Protein AF-A0A966UPE9-F1 (afdb_monomer)

Nearest PDB structures (foldseek):
  2fu2-assembly1_A  TM=5.218E-01  e=3.487E+00  Streptococcus pyogenes

Sequence (79 aa):
MVGYDELKSLVGCGKSWAEERAQMALQFADQYKAGELNQDEYQELMQDLIRTDRLDAEADDIAVKNALVGAVKSLMKVL

Secondary structure (DSSP, 8-state):
-HHHHHHHHHTTSS-HHHHHHHHHHHHHHHHHHTTSS-HHHHHHHHHHHT-HHHHHHH-S-HHHHHHHHHHHHHHHHH-

pLDDT: mean 89.4, std 7.87, range [59.84, 96.19]

Solvent-accessible surface area (backbone atoms only — not comparable to full-atom values): 4456 Å² total; per-residue (Å²): 103,75,23,58,57,50,28,59,60,33,54,72,64,85,43,67,80,51,18,55,45,26,49,51,52,53,50,51,53,51,36,35,75,71,65,77,32,56,72,66,59,44,48,52,57,53,48,60,71,57,40,56,78,60,47,67,76,69,54,90,42,71,68,61,47,52,50,51,46,48,18,54,54,45,43,66,71,77,104

Foldseek 3Di:
DVLLVLLVVQLPPVQPLSNVLSVQLNVLLVCVVVVVDDLVRSVVSLCVSLVPVVCVVRDPDPVSNVSSNVSSVVSNVPD

Mean predicted aligned error: 3.68 Å

Structure (mmCIF, N/CA/C/O backbone):
data_AF-A0A966UPE9-F1
#
_entry.id   AF-A0A966UPE9-F1
#
loop_
_atom_site.group_PDB
_atom_site.id
_atom_site.type_symbol
_atom_site.label_atom_id
_atom_site.label_alt_id
_atom_site.label_comp_id
_atom_site.label_asym_id
_atom_site.label_entity_id
_atom_site.label_seq_id
_atom_site.pdbx_PDB_ins_code
_atom_site.Cartn_x
_atom_site.Cartn_y
_atom_site.Cartn_z
_atom_site.occupanc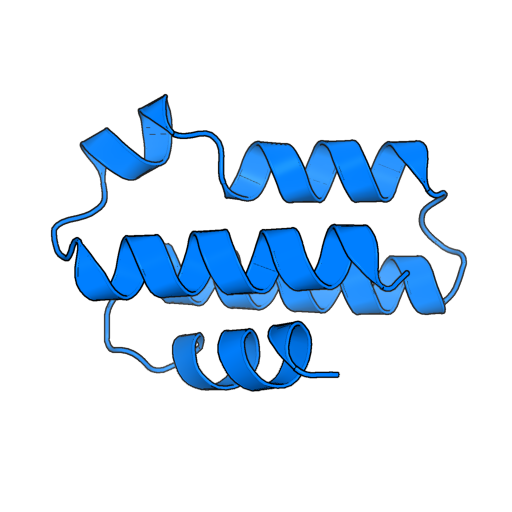y
_atom_site.B_iso_or_equiv
_atom_site.auth_seq_id
_atom_site.auth_comp_id
_atom_site.auth_asym_id
_atom_site.auth_atom_id
_atom_site.pdbx_PDB_model_num
ATOM 1 N N . MET A 1 1 ? -14.328 -4.145 -2.807 1.00 64.69 1 MET A N 1
ATOM 2 C CA . MET A 1 1 ? -13.950 -2.791 -2.319 1.00 64.69 1 MET A CA 1
ATOM 3 C C . MET A 1 1 ? -13.077 -2.246 -3.425 1.00 64.69 1 MET A C 1
ATOM 5 O O . MET A 1 1 ? -12.075 -2.894 -3.679 1.00 64.69 1 MET A O 1
ATOM 9 N N . VAL A 1 2 ? -13.446 -1.154 -4.101 1.00 74.94 2 VAL A N 1
ATOM 10 C CA . VAL A 1 2 ? -12.799 -0.750 -5.371 1.00 74.94 2 VAL A CA 1
ATOM 11 C C . VAL A 1 2 ? -11.264 -0.736 -5.267 1.00 74.94 2 VAL A C 1
ATOM 13 O O . VAL A 1 2 ? -10.610 -1.465 -6.004 1.00 74.94 2 VAL A O 1
ATOM 16 N N . GLY A 1 3 ? -10.699 -0.072 -4.251 1.00 82.19 3 GLY A N 1
ATOM 17 C CA . GLY A 1 3 ? -9.244 -0.064 -4.033 1.00 82.19 3 GLY A CA 1
ATOM 18 C C . GLY A 1 3 ? -8.609 -1.426 -3.694 1.00 82.19 3 GLY A C 1
ATOM 19 O O . GLY A 1 3 ? -7.452 -1.658 -4.018 1.00 82.19 3 GLY A O 1
ATOM 20 N N . TYR A 1 4 ? -9.343 -2.364 -3.086 1.00 88.44 4 TYR A N 1
ATOM 21 C CA . TYR A 1 4 ? -8.832 -3.715 -2.792 1.00 88.44 4 TYR A CA 1
ATOM 22 C C . TYR A 1 4 ? -8.689 -4.550 -4.072 1.00 88.44 4 TYR A C 1
ATOM 24 O O . TYR A 1 4 ? -7.704 -5.262 -4.261 1.00 88.44 4 TYR A O 1
ATOM 32 N N . ASP A 1 5 ? -9.675 -4.445 -4.963 1.00 88.56 5 ASP A N 1
ATOM 33 C CA . ASP A 1 5 ? -9.698 -5.178 -6.229 1.00 88.56 5 ASP A CA 1
ATOM 34 C C . ASP A 1 5 ? -8.650 -4.608 -7.207 1.00 88.56 5 ASP A C 1
ATOM 36 O O . ASP A 1 5 ? -7.945 -5.361 -7.881 1.00 88.56 5 ASP A O 1
ATOM 40 N N . GLU A 1 6 ? -8.461 -3.284 -7.201 1.00 89.44 6 GLU A N 1
ATOM 41 C CA . GLU A 1 6 ? -7.382 -2.603 -7.927 1.00 89.44 6 GLU A CA 1
ATOM 42 C C . GLU A 1 6 ? -5.994 -3.039 -7.437 1.00 89.44 6 GLU A C 1
ATOM 44 O O . GLU A 1 6 ? -5.149 -3.401 -8.256 1.00 89.44 6 GLU A O 1
ATOM 49 N N . LEU A 1 7 ? -5.753 -3.102 -6.121 1.00 91.12 7 LEU A N 1
ATOM 50 C CA . LEU A 1 7 ? -4.469 -3.586 -5.599 1.00 91.12 7 LEU A CA 1
ATOM 51 C C . LEU A 1 7 ? -4.197 -5.035 -5.991 1.00 91.12 7 LEU A C 1
ATOM 53 O O . LEU A 1 7 ? -3.085 -5.348 -6.400 1.00 91.12 7 LEU A O 1
ATO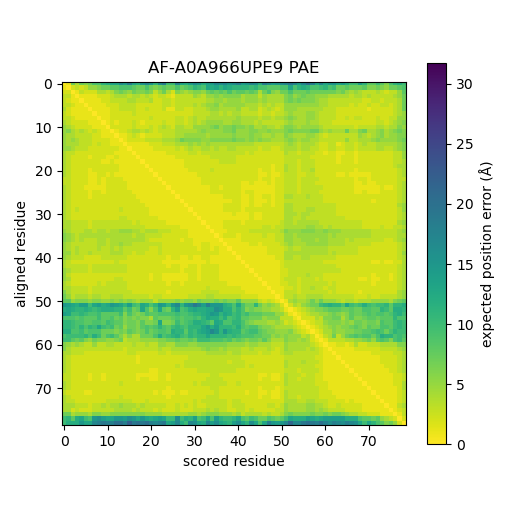M 57 N N . LYS A 1 8 ? -5.204 -5.915 -5.954 1.00 92.69 8 LYS A N 1
ATOM 58 C CA . LYS A 1 8 ? -5.044 -7.299 -6.426 1.00 92.69 8 LYS A CA 1
ATOM 59 C C . LYS A 1 8 ? -4.599 -7.378 -7.883 1.00 92.69 8 LYS A C 1
ATOM 61 O O . LYS A 1 8 ? -3.787 -8.238 -8.211 1.00 92.69 8 LYS A O 1
ATOM 66 N N . SER A 1 9 ? -5.086 -6.481 -8.741 1.00 91.38 9 SER A N 1
ATOM 67 C CA . SER A 1 9 ? -4.647 -6.424 -10.141 1.00 91.38 9 SER A CA 1
ATOM 68 C C . SER A 1 9 ? -3.178 -6.001 -10.295 1.00 91.38 9 SER A C 1
ATOM 70 O O . SER A 1 9 ? -2.525 -6.389 -11.261 1.00 91.38 9 SER A O 1
ATOM 72 N N . LEU A 1 10 ? -2.636 -5.264 -9.318 1.00 92.19 10 LEU A N 1
ATOM 73 C CA . LEU A 1 10 ? -1.248 -4.802 -9.311 1.00 92.19 10 LEU A CA 1
ATOM 74 C C . LEU A 1 10 ? -0.252 -5.850 -8.803 1.00 92.19 10 LEU A C 1
ATOM 76 O O . LEU A 1 10 ? 0.922 -5.737 -9.130 1.00 92.19 10 LEU A O 1
ATOM 80 N N . VAL A 1 11 ? -0.697 -6.885 -8.078 1.00 90.06 11 VAL A N 1
ATOM 81 C CA . VAL A 1 11 ? 0.157 -7.965 -7.528 1.00 90.06 11 VAL A CA 1
ATOM 82 C C . VAL A 1 11 ? 0.828 -8.833 -8.615 1.00 90.06 11 VAL A C 1
ATOM 84 O O . VAL A 1 11 ? 1.710 -9.628 -8.308 1.00 90.06 11 VAL A O 1
ATOM 87 N N . GLY A 1 12 ? 0.472 -8.652 -9.890 1.00 88.25 12 GLY A N 1
ATOM 88 C CA . GLY A 1 12 ? 1.131 -9.299 -11.032 1.00 88.25 12 GLY A CA 1
ATOM 89 C C . GLY A 1 12 ? 1.323 -8.373 -12.234 1.00 88.25 12 GLY A C 1
ATOM 90 O O . GLY A 1 12 ? 1.221 -8.827 -13.373 1.00 88.25 12 GLY A O 1
ATOM 91 N N . CYS A 1 13 ? 1.516 -7.070 -12.006 1.00 90.44 13 CYS A N 1
ATOM 92 C CA .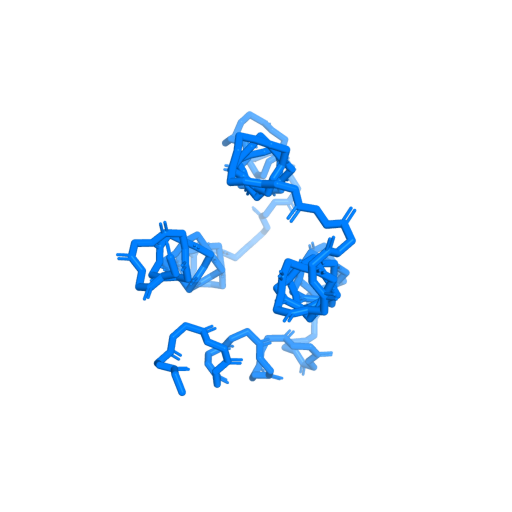 CYS A 1 13 ? 1.651 -6.083 -13.085 1.00 90.44 13 CYS A CA 1
ATOM 93 C C . CYS A 1 13 ? 3.028 -6.080 -13.779 1.00 90.44 13 CYS A C 1
ATOM 95 O O . CYS A 1 13 ? 3.232 -5.319 -14.725 1.00 90.44 13 CYS A O 1
ATOM 97 N N . GLY A 1 14 ? 3.974 -6.915 -13.337 1.00 89.38 14 GLY A N 1
ATOM 98 C CA . GLY A 1 14 ? 5.327 -7.007 -13.887 1.00 89.38 14 GLY A CA 1
ATOM 99 C C . GLY A 1 14 ? 6.279 -5.928 -13.368 1.00 89.38 14 GLY A C 1
ATOM 100 O O . GLY A 1 14 ? 7.376 -5.768 -13.903 1.00 89.38 14 GLY A O 1
ATOM 101 N N . LYS A 1 15 ? 5.868 -5.176 -12.341 1.00 90.69 15 LYS A N 1
ATOM 102 C CA . LYS A 1 15 ? 6.660 -4.127 -11.689 1.00 90.69 15 LYS A CA 1
ATOM 103 C C . LYS A 1 15 ? 6.843 -4.480 -10.218 1.00 90.69 15 LYS A C 1
ATOM 105 O O . LYS A 1 15 ? 5.961 -4.208 -9.410 1.00 90.69 15 LYS A O 1
ATOM 110 N N . SER A 1 16 ? 7.996 -5.042 -9.858 1.00 91.25 16 SER A N 1
ATOM 111 C CA . SER A 1 16 ? 8.253 -5.554 -8.501 1.00 91.25 16 SER A CA 1
ATOM 112 C C . SER A 1 16 ? 8.001 -4.513 -7.405 1.00 91.25 16 SER A C 1
ATOM 114 O O . SER A 1 16 ? 7.334 -4.807 -6.419 1.00 91.25 16 SER A O 1
ATOM 116 N N . TRP A 1 17 ? 8.415 -3.258 -7.625 1.00 90.69 17 TRP A N 1
ATOM 117 C CA . TRP A 1 17 ? 8.185 -2.160 -6.678 1.00 90.69 17 TRP A CA 1
ATOM 118 C C . TRP A 1 17 ? 6.692 -1.908 -6.399 1.00 90.69 17 TRP A C 1
ATOM 120 O O . TRP A 1 17 ? 6.338 -1.474 -5.300 1.00 90.69 17 TRP A O 1
ATOM 130 N N . ALA A 1 18 ? 5.826 -2.149 -7.388 1.00 93.00 18 ALA A N 1
ATOM 131 C CA . ALA A 1 18 ? 4.384 -1.965 -7.291 1.00 93.00 18 ALA A CA 1
ATOM 132 C C . ALA A 1 18 ? 3.705 -3.212 -6.722 1.00 93.00 18 ALA A C 1
ATOM 134 O O . ALA A 1 18 ? 2.818 -3.085 -5.884 1.00 93.00 18 ALA A O 1
ATOM 135 N N . GLU A 1 19 ? 4.146 -4.401 -7.139 1.00 94.31 19 GLU A N 1
ATOM 136 C CA . GLU A 1 19 ? 3.644 -5.692 -6.660 1.00 94.31 19 GLU A CA 1
ATOM 137 C C . GLU A 1 19 ? 3.853 -5.844 -5.152 1.00 94.31 19 GLU A C 1
ATOM 139 O O . GLU A 1 19 ? 2.904 -6.137 -4.426 1.00 94.31 19 GLU A O 1
ATOM 144 N N . GLU A 1 20 ? 5.065 -5.566 -4.666 1.00 92.94 20 GLU A N 1
ATOM 145 C CA . GLU A 1 20 ? 5.407 -5.631 -3.242 1.00 92.94 20 GLU A CA 1
ATOM 146 C C . GLU A 1 20 ? 4.545 -4.668 -2.417 1.00 92.94 20 GLU A C 1
ATOM 148 O O . GLU A 1 20 ? 3.974 -5.038 -1.391 1.00 92.94 20 GLU A O 1
ATOM 153 N N . ARG A 1 21 ? 4.383 -3.427 -2.890 1.00 93.81 21 ARG A N 1
ATOM 154 C CA . ARG A 1 21 ? 3.548 -2.420 -2.218 1.00 93.81 21 ARG A CA 1
ATOM 155 C C . ARG A 1 21 ? 2.068 -2.770 -2.259 1.00 93.81 21 ARG A C 1
ATOM 157 O O . ARG A 1 21 ? 1.371 -2.539 -1.274 1.00 93.81 21 ARG A O 1
ATOM 164 N N . ALA A 1 22 ? 1.591 -3.347 -3.358 1.00 94.94 22 ALA A N 1
ATOM 165 C CA . ALA A 1 22 ? 0.219 -3.815 -3.461 1.00 94.94 22 ALA A CA 1
ATOM 166 C C . ALA A 1 22 ? -0.054 -4.962 -2.481 1.00 94.94 22 ALA A C 1
ATOM 168 O O . ALA A 1 22 ? -1.071 -4.942 -1.790 1.00 94.94 22 ALA A O 1
ATOM 169 N N . GLN A 1 23 ? 0.875 -5.915 -2.357 1.00 95.19 23 GLN A N 1
ATOM 170 C CA . GLN A 1 23 ? 0.791 -6.992 -1.370 1.00 95.19 23 GLN A CA 1
ATOM 171 C C . GLN A 1 23 ? 0.78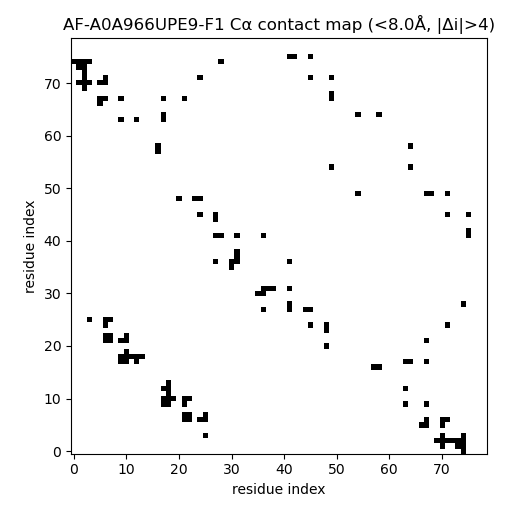2 -6.450 0.066 1.00 95.19 23 GLN A C 1
ATOM 173 O O . GLN A 1 23 ? -0.090 -6.828 0.847 1.00 95.19 23 GLN A O 1
ATOM 178 N N . MET A 1 24 ? 1.684 -5.520 0.399 1.00 95.25 24 MET A N 1
ATOM 179 C CA . MET A 1 24 ? 1.725 -4.890 1.725 1.00 95.25 24 MET A CA 1
ATOM 180 C C . MET A 1 24 ? 0.425 -4.143 2.051 1.00 95.25 24 MET A C 1
ATOM 182 O O . MET A 1 24 ? -0.139 -4.323 3.127 1.00 95.25 24 MET A O 1
ATOM 186 N N . ALA A 1 25 ? -0.104 -3.360 1.107 1.00 95.06 25 ALA A N 1
ATOM 187 C CA . ALA A 1 25 ? -1.356 -2.630 1.296 1.00 95.06 25 ALA A CA 1
ATOM 188 C C . ALA A 1 25 ? -2.554 -3.563 1.546 1.00 95.06 25 ALA A C 1
ATOM 190 O O . ALA A 1 25 ? -3.408 -3.269 2.386 1.00 95.06 25 ALA A O 1
ATOM 191 N N . LEU A 1 26 ? -2.618 -4.697 0.837 1.00 95.06 26 LEU A N 1
ATOM 192 C CA . LEU A 1 26 ? -3.642 -5.721 1.062 1.00 95.06 26 LEU A CA 1
ATOM 193 C C . LEU A 1 26 ? -3.506 -6.343 2.457 1.00 95.06 26 LEU A C 1
ATOM 195 O O . LEU A 1 26 ? -4.507 -6.466 3.160 1.00 95.06 26 LEU A O 1
ATOM 199 N N . GLN A 1 27 ? -2.280 -6.662 2.879 1.00 95.56 27 GLN A N 1
ATOM 200 C CA . GLN A 1 27 ? -2.012 -7.214 4.205 1.00 95.56 27 GLN A CA 1
ATOM 201 C C . GLN A 1 27 ? -2.443 -6.253 5.320 1.00 95.56 27 GLN A C 1
ATOM 203 O O . GLN A 1 27 ? -3.141 -6.669 6.241 1.00 95.56 27 GLN A O 1
ATOM 208 N N . PHE A 1 28 ? -2.097 -4.966 5.227 1.00 95.38 28 PHE A N 1
ATOM 209 C CA . PHE A 1 28 ? -2.509 -3.971 6.223 1.00 95.38 28 PHE A CA 1
ATOM 210 C C . PHE A 1 28 ? -4.026 -3.786 6.260 1.00 95.38 28 PHE A C 1
ATOM 212 O O . PHE A 1 28 ? -4.606 -3.649 7.334 1.00 95.38 28 PHE A O 1
ATOM 219 N N . ALA A 1 29 ? -4.691 -3.827 5.102 1.00 93.50 29 ALA A N 1
ATOM 220 C CA . ALA A 1 29 ? -6.148 -3.756 5.048 1.00 93.50 29 ALA A CA 1
ATOM 221 C C . ALA A 1 29 ? -6.811 -4.959 5.738 1.00 93.50 29 ALA A C 1
ATOM 223 O O . ALA A 1 29 ? -7.847 -4.801 6.383 1.00 93.50 29 ALA A O 1
ATOM 224 N N . ASP A 1 30 ? -6.225 -6.150 5.616 1.00 93.81 30 ASP A N 1
ATOM 225 C CA . ASP A 1 30 ? -6.731 -7.353 6.274 1.00 93.81 30 ASP A CA 1
ATOM 226 C C . ASP A 1 30 ? -6.453 -7.327 7.791 1.00 93.81 30 ASP A C 1
ATOM 228 O O . ASP A 1 30 ? -7.349 -7.652 8.570 1.00 93.81 30 ASP A O 1
ATOM 232 N N . GLN A 1 31 ? -5.287 -6.833 8.227 1.00 94.88 31 GLN A N 1
ATOM 233 C CA . GLN A 1 31 ? -4.957 -6.622 9.648 1.00 94.88 31 GLN A CA 1
ATOM 234 C C . GLN A 1 31 ? -5.869 -5.584 10.315 1.00 94.88 31 GLN A C 1
ATOM 236 O O . GLN A 1 31 ? -6.377 -5.812 11.413 1.00 94.88 31 GLN A O 1
ATOM 241 N N . TYR A 1 32 ? -6.149 -4.469 9.635 1.00 94.12 32 TYR A N 1
ATOM 242 C CA . TYR A 1 32 ? -7.100 -3.466 10.117 1.00 94.12 32 TYR A CA 1
ATOM 243 C C . TYR A 1 32 ? -8.506 -4.058 10.281 1.00 94.12 32 TYR A C 1
ATOM 245 O O . TYR A 1 32 ? -9.138 -3.901 11.323 1.00 94.12 32 TYR A O 1
ATOM 253 N N . LYS A 1 33 ? -8.984 -4.826 9.291 1.00 91.62 33 LYS A N 1
ATOM 254 C CA . LYS A 1 33 ? -10.282 -5.521 9.383 1.00 91.62 33 LYS A CA 1
ATOM 255 C C . LYS A 1 33 ? -10.328 -6.560 10.500 1.00 91.62 33 LYS A C 1
ATOM 257 O O . LYS A 1 33 ? -11.394 -6.776 11.072 1.00 91.62 33 LYS A O 1
ATOM 262 N N . ALA A 1 34 ? -9.204 -7.210 10.791 1.00 94.75 34 ALA A N 1
ATOM 263 C CA . ALA A 1 34 ? -9.076 -8.142 11.905 1.00 94.75 34 ALA A CA 1
ATOM 264 C C . ALA A 1 34 ? -9.019 -7.438 13.277 1.00 94.75 34 ALA A C 1
ATOM 266 O O . ALA A 1 34 ? -9.112 -8.108 14.303 1.00 94.75 34 ALA A O 1
ATOM 267 N N . GLY A 1 35 ? -8.902 -6.104 13.307 1.00 94.44 35 GLY A N 1
ATOM 268 C CA . GLY A 1 35 ? -8.743 -5.316 14.530 1.00 94.44 35 GLY A CA 1
ATOM 269 C C . GLY A 1 35 ? -7.330 -5.371 15.116 1.00 94.44 35 GLY A C 1
ATOM 270 O O . GLY A 1 35 ? -7.145 -5.006 16.274 1.00 94.44 35 GLY A O 1
ATOM 271 N N . GLU A 1 36 ? -6.346 -5.840 14.342 1.00 96.19 36 GLU A N 1
ATOM 272 C CA . GLU A 1 36 ? -4.930 -5.894 14.738 1.00 96.19 36 GLU A CA 1
ATOM 273 C C . GLU A 1 36 ? -4.234 -4.537 14.594 1.00 96.19 36 GLU A C 1
ATOM 275 O O . GLU A 1 36 ? -3.254 -4.280 15.287 1.00 96.19 36 GLU A O 1
ATOM 280 N N . LEU A 1 37 ? -4.752 -3.680 13.710 1.00 95.44 37 LEU A N 1
ATOM 281 C CA . LEU A 1 37 ? -4.332 -2.290 13.553 1.00 95.44 37 LEU A CA 1
ATOM 282 C C . LEU A 1 37 ? -5.495 -1.371 13.904 1.00 95.44 37 LEU A C 1
ATOM 284 O O . LEU A 1 37 ? -6.631 -1.605 13.482 1.00 95.44 37 LEU A O 1
ATOM 288 N N . ASN A 1 38 ? -5.207 -0.295 14.627 1.00 95.38 38 ASN A N 1
ATOM 289 C CA . ASN A 1 38 ? -6.151 0.804 14.772 1.00 95.38 38 ASN A CA 1
ATOM 290 C C . ASN A 1 38 ? -6.130 1.721 13.530 1.00 95.38 38 ASN A C 1
ATOM 292 O O . ASN A 1 38 ? -5.342 1.535 12.601 1.00 95.38 38 ASN A O 1
ATOM 296 N N . GLN A 1 39 ? -7.039 2.699 13.484 1.00 93.25 39 GLN A N 1
ATOM 297 C CA . GLN A 1 39 ? -7.198 3.571 12.316 1.00 93.25 39 GLN A CA 1
ATOM 298 C C . GLN A 1 39 ? -5.955 4.423 12.038 1.00 93.25 39 GLN A C 1
ATOM 300 O O . GLN A 1 39 ? -5.581 4.570 10.876 1.00 93.25 39 GLN A O 1
ATOM 305 N N . ASP A 1 40 ? -5.314 4.948 13.080 1.00 95.25 40 ASP A N 1
ATOM 306 C CA . ASP A 1 40 ? -4.136 5.803 12.939 1.00 95.25 40 ASP A CA 1
ATOM 307 C C . ASP A 1 40 ? -2.943 4.976 12.437 1.00 95.25 40 ASP A C 1
ATOM 309 O O . ASP A 1 40 ? -2.314 5.344 11.446 1.00 95.25 40 ASP A O 1
ATOM 313 N N . GLU A 1 41 ? -2.709 3.798 13.028 1.00 95.56 41 GLU A N 1
ATOM 314 C CA . GLU A 1 41 ? -1.668 2.851 12.594 1.00 95.56 41 GLU A CA 1
ATOM 315 C C . GLU A 1 41 ? -1.862 2.427 11.135 1.00 95.56 41 GLU A C 1
ATOM 317 O O . GLU A 1 41 ? -0.923 2.426 10.337 1.00 95.56 41 GLU A O 1
ATOM 322 N N . TYR A 1 42 ? -3.099 2.096 10.761 1.00 95.44 42 TYR A N 1
ATOM 323 C CA . TYR A 1 42 ? -3.431 1.732 9.391 1.00 95.44 42 TYR A CA 1
ATOM 324 C C . TYR A 1 42 ? -3.168 2.885 8.414 1.00 95.44 42 TYR A C 1
ATOM 326 O O . TYR A 1 42 ? -2.585 2.673 7.348 1.00 95.44 42 TYR A O 1
ATOM 334 N N . GLN A 1 43 ? -3.567 4.110 8.765 1.00 94.25 43 GLN A N 1
ATOM 335 C CA . GLN A 1 43 ? -3.354 5.276 7.911 1.00 94.25 43 GLN A CA 1
ATOM 336 C C . GLN A 1 43 ? -1.874 5.620 7.752 1.00 94.25 43 GLN A C 1
ATOM 338 O O . GLN A 1 43 ? -1.456 5.915 6.632 1.00 94.25 43 GLN A O 1
ATOM 343 N N . GLU A 1 44 ? -1.079 5.561 8.821 1.00 95.00 44 GLU A N 1
ATOM 344 C CA . GLU A 1 44 ? 0.364 5.810 8.752 1.00 95.00 44 GLU A CA 1
ATOM 345 C C . GLU A 1 44 ? 1.061 4.796 7.839 1.00 95.00 44 GLU A C 1
ATOM 347 O O . GLU A 1 44 ? 1.756 5.187 6.897 1.00 95.00 44 GLU A O 1
ATOM 352 N N . LEU A 1 45 ? 0.793 3.500 8.033 1.00 94.94 45 LEU A N 1
ATOM 353 C CA . LEU A 1 45 ? 1.372 2.433 7.213 1.00 94.94 45 LEU A CA 1
ATOM 354 C C . LEU A 1 45 ? 0.989 2.574 5.734 1.00 94.94 45 LEU A C 1
ATOM 356 O O . LEU A 1 45 ? 1.839 2.462 4.848 1.00 94.94 45 LEU A O 1
ATOM 360 N N . MET A 1 46 ? -0.283 2.862 5.447 1.00 94.81 46 MET A N 1
ATOM 361 C CA . MET A 1 46 ? -0.759 3.047 4.075 1.00 94.81 46 MET A CA 1
ATOM 362 C C . MET A 1 46 ? -0.178 4.309 3.424 1.00 94.81 46 MET A C 1
ATOM 364 O O . MET A 1 46 ? 0.139 4.281 2.234 1.00 94.81 46 MET A O 1
ATOM 368 N N . GLN A 1 47 ? 0.004 5.402 4.173 1.00 93.69 47 GLN A N 1
ATOM 369 C CA . GLN A 1 47 ? 0.654 6.615 3.667 1.00 93.69 47 GLN A CA 1
ATOM 370 C C . GLN A 1 47 ? 2.131 6.387 3.350 1.00 93.69 47 GLN A C 1
ATOM 372 O O . GLN A 1 47 ? 2.607 6.859 2.314 1.00 93.69 47 GLN A O 1
ATOM 377 N N . ASP A 1 48 ? 2.843 5.638 4.189 1.00 93.00 48 ASP A N 1
ATOM 378 C CA . ASP A 1 48 ? 4.253 5.330 3.964 1.00 93.00 48 ASP A CA 1
ATOM 379 C C . ASP A 1 48 ? 4.470 4.486 2.699 1.00 93.00 48 ASP A C 1
ATOM 381 O O . ASP A 1 48 ? 5.446 4.705 1.975 1.00 93.00 48 ASP A O 1
ATOM 385 N N . LEU A 1 49 ? 3.531 3.594 2.354 1.00 91.56 49 LEU A N 1
ATOM 386 C CA . LEU A 1 49 ? 3.589 2.833 1.098 1.00 91.56 49 LEU A CA 1
ATOM 387 C C . LEU A 1 49 ? 3.554 3.729 -0.142 1.00 91.56 49 LEU A C 1
ATOM 389 O O . LEU A 1 49 ? 4.209 3.413 -1.136 1.00 91.56 49 LEU A O 1
ATOM 393 N N . ILE A 1 50 ? 2.799 4.830 -0.087 1.00 91.06 50 ILE A N 1
ATOM 394 C CA . ILE A 1 50 ? 2.603 5.756 -1.212 1.00 91.06 50 ILE A CA 1
ATOM 395 C C . ILE A 1 50 ? 3.435 7.030 -1.107 1.00 91.06 50 ILE A C 1
ATOM 397 O O . ILE A 1 50 ? 3.190 7.989 -1.845 1.00 91.06 50 ILE A O 1
ATOM 401 N N . ARG A 1 51 ? 4.407 7.062 -0.192 1.00 88.62 51 ARG A N 1
ATOM 402 C CA . ARG A 1 51 ? 5.236 8.240 0.036 1.00 88.62 51 ARG A CA 1
ATOM 403 C C . ARG A 1 51 ? 6.038 8.558 -1.224 1.00 88.62 51 ARG A C 1
ATOM 405 O O . ARG A 1 51 ? 6.891 7.787 -1.672 1.00 88.62 51 ARG A O 1
ATOM 412 N N . THR A 1 52 ? 5.699 9.701 -1.808 1.00 67.38 52 THR A N 1
ATOM 413 C CA . THR A 1 52 ? 5.983 10.055 -3.200 1.00 67.38 52 THR A CA 1
ATOM 414 C C . THR A 1 52 ? 7.479 10.095 -3.500 1.00 67.38 52 THR A C 1
ATOM 416 O O . THR A 1 52 ? 7.882 9.611 -4.545 1.00 67.38 52 THR A O 1
ATOM 419 N N . ASP A 1 53 ? 8.310 10.534 -2.553 1.00 72.75 53 ASP A N 1
ATOM 420 C CA . ASP A 1 53 ? 9.760 10.694 -2.749 1.00 72.75 53 ASP A CA 1
ATOM 421 C C . ASP A 1 53 ? 10.481 9.369 -3.056 1.00 72.75 53 ASP A C 1
ATOM 423 O O . ASP A 1 53 ? 11.412 9.332 -3.859 1.00 72.75 53 ASP A O 1
ATOM 427 N N . ARG A 1 54 ? 10.038 8.259 -2.447 1.00 74.56 54 ARG A N 1
ATOM 428 C CA . ARG A 1 54 ? 10.567 6.914 -2.738 1.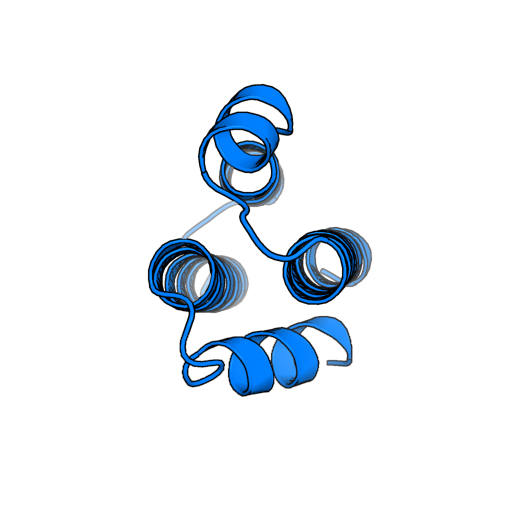00 74.56 54 ARG A CA 1
ATOM 429 C C . ARG A 1 54 ? 9.990 6.352 -4.030 1.00 74.56 54 ARG A C 1
ATOM 431 O O . ARG A 1 54 ? 10.712 5.770 -4.832 1.00 74.56 54 ARG A O 1
ATOM 438 N N . LEU A 1 55 ? 8.691 6.548 -4.236 1.00 78.19 55 LEU A N 1
ATOM 439 C CA . LEU A 1 55 ? 8.005 6.088 -5.439 1.00 78.19 55 LEU A CA 1
ATOM 440 C C . LEU A 1 55 ? 8.495 6.794 -6.701 1.00 78.19 55 LEU A C 1
ATOM 442 O O . LEU A 1 55 ? 8.588 6.153 -7.733 1.00 78.19 55 LEU A O 1
ATOM 446 N N . ASP A 1 56 ? 8.829 8.078 -6.638 1.00 74.25 56 ASP A N 1
ATOM 447 C CA . ASP A 1 56 ? 9.363 8.828 -7.778 1.00 74.25 56 ASP A CA 1
ATOM 448 C C . ASP A 1 56 ? 10.777 8.401 -8.175 1.00 74.25 56 ASP A C 1
ATOM 450 O O . ASP A 1 56 ? 11.154 8.552 -9.333 1.0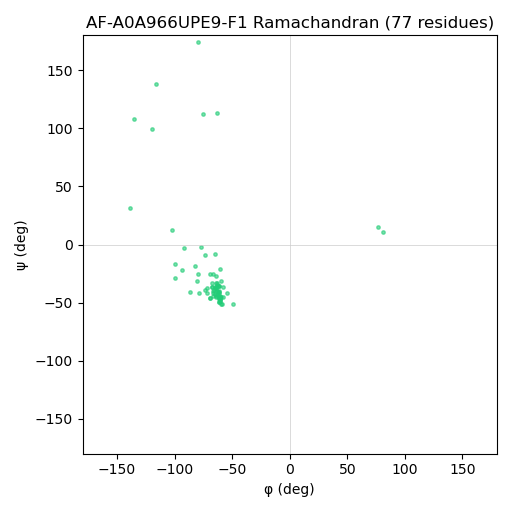0 74.25 56 ASP A O 1
ATOM 454 N N . ALA A 1 57 ? 11.551 7.843 -7.242 1.00 77.25 57 ALA A N 1
ATOM 455 C CA . ALA A 1 57 ? 12.881 7.320 -7.532 1.00 77.25 57 ALA A CA 1
ATOM 456 C C . ALA A 1 57 ? 12.847 5.910 -8.153 1.00 77.25 57 ALA A C 1
ATOM 458 O O . ALA A 1 57 ? 13.729 5.567 -8.937 1.00 77.25 57 ALA A O 1
ATOM 459 N N . GLU A 1 58 ? 11.851 5.092 -7.792 1.00 75.06 58 GLU A N 1
ATOM 460 C CA . GLU A 1 58 ? 11.738 3.681 -8.200 1.00 75.06 58 GLU A CA 1
ATOM 461 C C . GLU A 1 58 ? 10.772 3.453 -9.374 1.00 75.06 58 GLU A C 1
ATOM 463 O O . GLU A 1 58 ? 10.945 2.499 -10.134 1.00 75.06 58 GLU A O 1
ATOM 468 N N . ALA A 1 59 ? 9.744 4.295 -9.524 1.00 81.81 59 ALA A N 1
ATOM 469 C CA . ALA A 1 59 ? 8.708 4.100 -10.528 1.00 81.81 59 ALA A CA 1
ATOM 470 C C . ALA A 1 59 ? 9.213 4.465 -11.926 1.00 81.81 59 ALA A C 1
ATOM 472 O O . ALA A 1 59 ? 9.406 5.628 -12.273 1.00 81.81 59 ALA A O 1
ATOM 473 N N . ASP A 1 60 ? 9.331 3.443 -12.761 1.00 85.88 60 ASP A N 1
ATOM 474 C CA . ASP A 1 60 ? 9.605 3.553 -14.191 1.00 85.88 60 ASP A CA 1
ATOM 475 C C . ASP A 1 60 ? 8.320 3.613 -15.041 1.00 85.88 60 ASP A C 1
ATOM 477 O O . ASP A 1 60 ? 8.379 3.778 -16.259 1.00 85.88 60 ASP A O 1
ATOM 481 N N . ASP A 1 61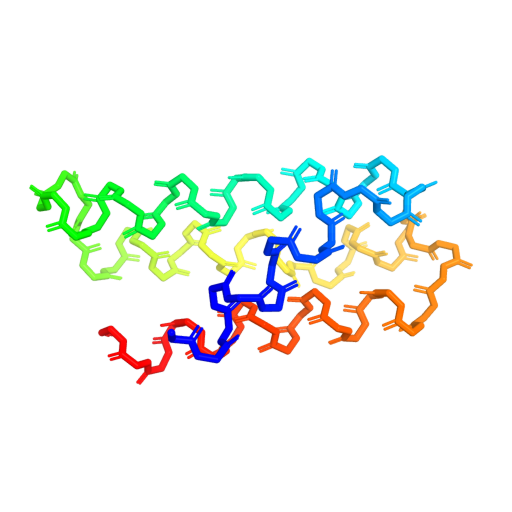 ? 7.152 3.492 -14.398 1.00 89.00 61 ASP A N 1
ATOM 482 C CA . ASP A 1 61 ? 5.835 3.513 -15.027 1.00 89.00 61 ASP A CA 1
ATOM 483 C C . ASP A 1 61 ? 4.854 4.392 -14.235 1.00 89.00 61 ASP A C 1
ATOM 485 O O . ASP A 1 61 ? 4.380 4.053 -13.145 1.00 89.00 61 ASP A O 1
ATOM 489 N N . ILE A 1 62 ? 4.531 5.547 -14.818 1.00 89.38 62 ILE A N 1
ATOM 490 C CA . ILE A 1 62 ? 3.645 6.552 -14.220 1.00 89.38 62 ILE A CA 1
ATOM 491 C C . ILE A 1 62 ? 2.201 6.040 -14.119 1.00 89.38 62 ILE A C 1
ATOM 493 O O . ILE A 1 62 ? 1.489 6.399 -13.178 1.00 89.38 62 ILE A O 1
ATOM 497 N N . ALA A 1 63 ? 1.746 5.207 -15.059 1.00 91.25 63 ALA A N 1
ATOM 498 C CA . ALA A 1 63 ? 0.385 4.684 -15.040 1.00 91.25 63 ALA A CA 1
ATOM 499 C C . ALA A 1 63 ? 0.207 3.705 -13.873 1.00 91.25 63 ALA A C 1
ATOM 501 O O . ALA A 1 63 ? -0.737 3.847 -13.093 1.00 91.25 63 ALA A O 1
ATOM 502 N N . VAL A 1 64 ? 1.162 2.787 -13.697 1.00 92.06 64 VAL A N 1
ATOM 503 C CA . VAL A 1 64 ? 1.185 1.844 -12.566 1.00 92.06 64 VAL A CA 1
ATOM 504 C C . VAL A 1 64 ? 1.310 2.594 -11.240 1.00 92.06 64 VAL A C 1
ATOM 506 O O . VAL A 1 64 ? 0.595 2.287 -10.285 1.00 92.06 64 VAL A O 1
ATOM 509 N N . LYS A 1 65 ? 2.144 3.641 -11.187 1.00 92.50 65 LYS A N 1
ATOM 510 C CA . LYS A 1 65 ? 2.280 4.499 -10.000 1.00 92.50 65 LYS A CA 1
ATOM 511 C C . LYS A 1 65 ? 0.953 5.134 -9.612 1.00 92.50 65 LYS A C 1
ATOM 513 O O . LYS A 1 65 ? 0.537 5.048 -8.457 1.00 92.50 65 LYS A O 1
ATOM 518 N N . ASN A 1 66 ? 0.278 5.761 -10.569 1.00 92.19 66 ASN A N 1
ATOM 519 C CA . ASN A 1 66 ? -0.991 6.429 -10.312 1.00 92.19 66 ASN A CA 1
ATOM 520 C C . ASN A 1 66 ? -2.079 5.438 -9.887 1.00 92.19 66 ASN A C 1
ATOM 522 O O . ASN A 1 66 ? -2.846 5.749 -8.975 1.00 92.19 66 ASN A O 1
ATOM 526 N N . ALA A 1 67 ? -2.110 4.247 -10.493 1.00 93.00 67 ALA 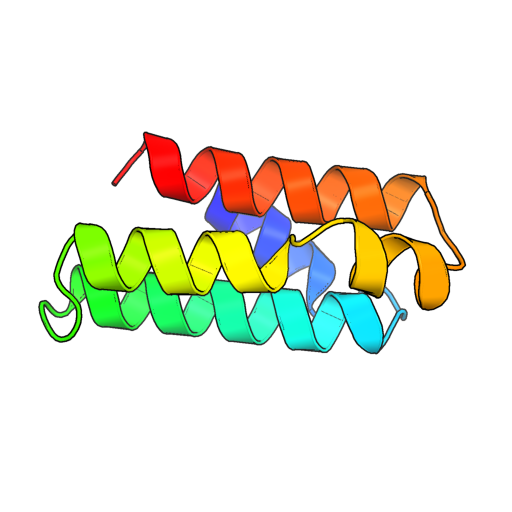A N 1
ATOM 527 C CA . ALA A 1 67 ? -3.023 3.177 -10.103 1.00 93.00 67 ALA A CA 1
ATOM 528 C C . ALA A 1 67 ? -2.788 2.736 -8.649 1.00 93.00 67 ALA A C 1
ATOM 530 O O . ALA A 1 67 ? -3.732 2.720 -7.862 1.00 93.00 67 ALA A O 1
ATOM 531 N N . LEU A 1 68 ? -1.535 2.473 -8.259 1.00 93.62 68 LEU A N 1
ATOM 532 C CA . LEU A 1 68 ? -1.187 2.087 -6.888 1.00 93.62 68 LEU A CA 1
ATOM 533 C C . LEU A 1 68 ? -1.597 3.166 -5.877 1.00 93.62 68 LEU A C 1
ATOM 535 O O . LEU A 1 68 ? -2.288 2.883 -4.899 1.00 93.62 68 LEU A O 1
ATOM 539 N N . VAL A 1 69 ? -1.207 4.418 -6.128 1.00 93.75 69 VAL A N 1
ATOM 540 C CA . VAL A 1 69 ? -1.517 5.546 -5.237 1.00 93.75 69 VAL A CA 1
ATOM 541 C C . VAL A 1 69 ? -3.027 5.754 -5.116 1.00 93.75 69 VAL A C 1
ATOM 543 O O . VAL A 1 69 ? -3.527 6.013 -4.019 1.00 93.75 69 VAL A O 1
ATOM 546 N N . GLY A 1 70 ? -3.759 5.646 -6.227 1.00 93.50 70 GLY A N 1
ATOM 547 C CA . GLY A 1 70 ? -5.215 5.747 -6.254 1.00 93.50 70 GLY A CA 1
ATOM 548 C C . GLY A 1 70 ? -5.882 4.659 -5.417 1.00 93.50 70 GLY A C 1
ATOM 549 O O . GLY A 1 70 ? -6.693 4.976 -4.543 1.00 93.50 70 GLY A O 1
ATOM 550 N N . ALA A 1 71 ? -5.477 3.407 -5.618 1.00 93.75 71 ALA A N 1
ATOM 551 C CA . ALA A 1 71 ? -6.050 2.252 -4.940 1.00 93.75 71 ALA A CA 1
ATOM 552 C C . ALA A 1 71 ? -5.814 2.295 -3.419 1.00 93.75 71 ALA A C 1
ATOM 554 O O . ALA A 1 71 ? -6.755 2.140 -2.635 1.00 93.75 71 ALA A O 1
ATOM 555 N N . VAL A 1 72 ? -4.588 2.621 -2.986 1.00 93.75 72 VAL A N 1
ATOM 556 C CA . VAL A 1 72 ? -4.249 2.808 -1.562 1.00 93.75 72 VAL A CA 1
ATOM 557 C C . VAL A 1 72 ? -5.069 3.945 -0.946 1.00 93.75 72 VAL A C 1
ATOM 559 O O . VAL A 1 72 ? -5.678 3.771 0.110 1.00 93.75 72 VAL A O 1
ATOM 562 N N . LYS A 1 73 ? -5.165 5.101 -1.618 1.00 93.00 73 LYS A N 1
ATOM 563 C CA . LYS A 1 73 ? -5.993 6.226 -1.146 1.00 93.00 73 LYS A CA 1
ATOM 564 C C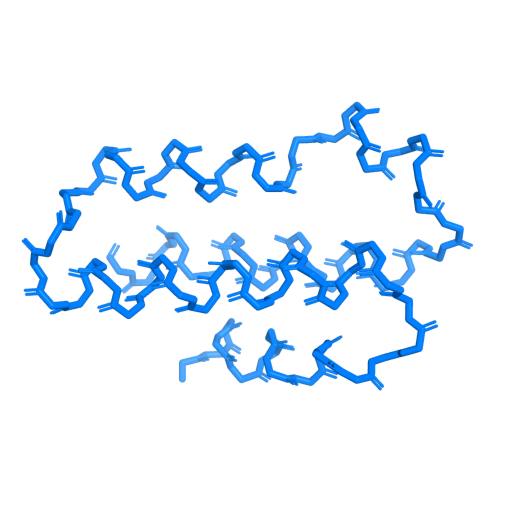 . LYS A 1 73 ? -7.476 5.884 -1.084 1.00 93.00 73 LYS A C 1
ATOM 566 O O . LYS A 1 73 ? -8.168 6.387 -0.201 1.00 93.00 73 LYS A O 1
ATOM 571 N N . SER A 1 74 ? -7.977 5.067 -2.009 1.00 91.44 74 SER A N 1
ATOM 572 C CA . SER A 1 74 ? -9.362 4.604 -1.967 1.00 91.44 74 SER A CA 1
ATOM 573 C C . SER A 1 74 ? -9.609 3.712 -0.756 1.00 91.44 74 SER A C 1
ATOM 575 O O . SER A 1 74 ? -10.671 3.828 -0.156 1.00 91.44 74 SER A O 1
ATOM 577 N N . LEU A 1 75 ? -8.668 2.843 -0.385 1.00 89.44 75 LEU A N 1
ATOM 578 C CA . LEU A 1 75 ? -8.820 1.993 0.795 1.00 89.44 75 LEU A CA 1
ATOM 579 C C . LEU A 1 75 ? -8.822 2.795 2.099 1.00 89.44 75 LEU A C 1
ATOM 581 O O . LEU A 1 75 ? -9.716 2.596 2.915 1.00 89.44 75 LEU A O 1
ATOM 585 N N . MET A 1 76 ? -7.913 3.764 2.243 1.00 90.25 76 MET A N 1
ATOM 586 C CA . MET A 1 76 ? -7.844 4.630 3.432 1.00 90.25 76 MET A CA 1
ATOM 587 C C . MET A 1 76 ? -9.114 5.460 3.688 1.00 90.25 76 MET A C 1
ATOM 589 O O . MET A 1 76 ? -9.304 5.950 4.794 1.00 90.25 76 MET A O 1
ATOM 593 N N . LYS A 1 77 ? -9.952 5.684 2.666 1.00 85.38 77 LYS A N 1
ATOM 594 C CA . LYS A 1 77 ? -11.178 6.499 2.765 1.00 85.38 77 LYS A CA 1
ATOM 595 C C . LYS A 1 77 ? -12.441 5.703 3.077 1.00 85.38 77 LYS A C 1
ATOM 597 O O . LYS A 1 77 ? -13.447 6.303 3.442 1.00 85.38 77 LYS A O 1
ATOM 602 N N . VAL A 1 78 ? -12.435 4.405 2.787 1.00 71.19 78 VAL A N 1
ATOM 603 C CA . VAL A 1 78 ? -13.639 3.554 2.827 1.00 71.19 78 VAL A CA 1
ATOM 604 C C . VAL A 1 78 ? -13.700 2.737 4.120 1.00 71.19 78 VAL A C 1
ATOM 606 O O . VAL A 1 78 ? -14.760 2.208 4.447 1.00 71.19 78 VAL A O 1
ATOM 609 N N . LEU A 1 79 ? -12.573 2.636 4.825 1.00 59.84 79 LEU A N 1
ATOM 610 C CA . LEU A 1 79 ? -12.408 1.944 6.097 1.00 59.84 79 LEU A CA 1
ATOM 611 C C . LEU A 1 79 ? -12.449 2.936 7.263 1.00 59.84 79 LEU A C 1
ATOM 613 O O . LEU A 1 79 ? -11.729 3.958 7.182 1.00 59.84 79 LEU A O 1
#

Radius of gyration: 11.69 Å; Cα contacts (8 Å, |Δi|>4): 75; chains: 1; bounding box: 27×20×30 Å